Protein AF-A0A1D8T7E2-F1 (afdb_monomer_lite)

pLDDT: mean 83.09, std 16.81, range [37.03, 97.25]

Structure (mmCIF, N/CA/C/O backbone):
data_AF-A0A1D8T7E2-F1
#
_entry.id   AF-A0A1D8T7E2-F1
#
loop_
_atom_site.group_PDB
_atom_site.id
_atom_site.type_symbol
_atom_site.label_atom_id
_atom_site.label_alt_id
_atom_site.label_comp_id
_atom_site.label_asym_id
_atom_site.label_entity_id
_atom_site.label_seq_id
_atom_site.pdbx_PDB_ins_code
_atom_site.Cartn_x
_atom_site.Cartn_y
_atom_site.Cartn_z
_atom_site.occupancy
_atom_site.B_iso_or_equiv
_atom_site.auth_seq_id
_atom_site.auth_comp_id
_atom_site.auth_asym_id
_atom_site.auth_atom_id
_atom_site.pdbx_PDB_model_num
ATOM 1 N N . MET A 1 1 ? -36.263 -1.279 8.107 1.00 37.03 1 MET A N 1
ATOM 2 C CA . MET A 1 1 ? -35.671 -1.195 6.757 1.00 37.03 1 MET A CA 1
ATOM 3 C C . MET A 1 1 ? -34.239 -1.684 6.881 1.00 37.03 1 MET A C 1
ATOM 5 O O . MET A 1 1 ? -33.482 -1.078 7.624 1.00 37.03 1 MET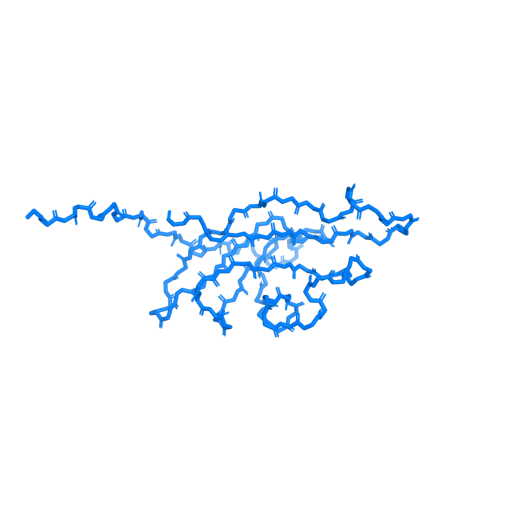 A O 1
ATOM 9 N N . LEU A 1 2 ? -33.922 -2.841 6.301 1.00 45.34 2 LEU A N 1
ATOM 10 C CA . LEU A 1 2 ? -32.572 -3.410 6.299 1.00 45.34 2 LEU A CA 1
ATOM 11 C C . LEU A 1 2 ? -31.810 -2.748 5.151 1.00 45.34 2 LEU A C 1
ATOM 13 O O . LEU A 1 2 ? -32.241 -2.846 4.005 1.00 45.34 2 LEU A O 1
ATOM 17 N N . GLY A 1 3 ? -30.752 -2.008 5.480 1.00 42.16 3 GLY A N 1
ATOM 18 C CA . GLY A 1 3 ? -29.897 -1.360 4.495 1.00 42.16 3 GLY A CA 1
ATOM 19 C C . GLY A 1 3 ? -29.239 -2.418 3.621 1.00 42.16 3 GLY A C 1
ATOM 20 O O . GLY A 1 3 ? -28.477 -3.248 4.109 1.00 42.16 3 GLY A O 1
ATOM 21 N N . SER A 1 4 ? -29.565 -2.398 2.335 1.00 47.38 4 SER A N 1
ATOM 22 C CA . SER A 1 4 ? -28.839 -3.104 1.290 1.00 47.38 4 SER A CA 1
ATOM 23 C C . SER A 1 4 ? -27.432 -2.516 1.209 1.00 47.38 4 SER A C 1
ATOM 25 O O . SER A 1 4 ? -27.209 -1.527 0.512 1.00 47.38 4 SER A O 1
ATOM 27 N N . GLY A 1 5 ? -26.505 -3.085 1.979 1.00 47.94 5 GLY A N 1
ATOM 28 C CA . GLY A 1 5 ? -25.081 -2.874 1.765 1.00 47.94 5 GLY A CA 1
ATOM 29 C C . GLY A 1 5 ? -24.747 -3.377 0.369 1.00 47.94 5 GLY A C 1
ATOM 30 O O . GLY A 1 5 ? -25.029 -4.530 0.040 1.00 47.94 5 GLY A O 1
ATOM 31 N N . VAL A 1 6 ? -24.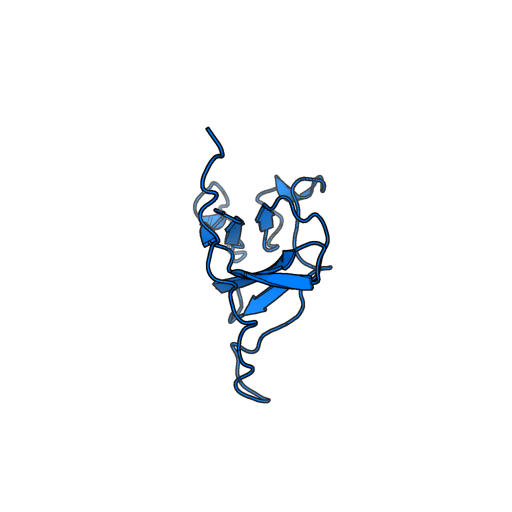226 -2.492 -0.473 1.00 49.47 6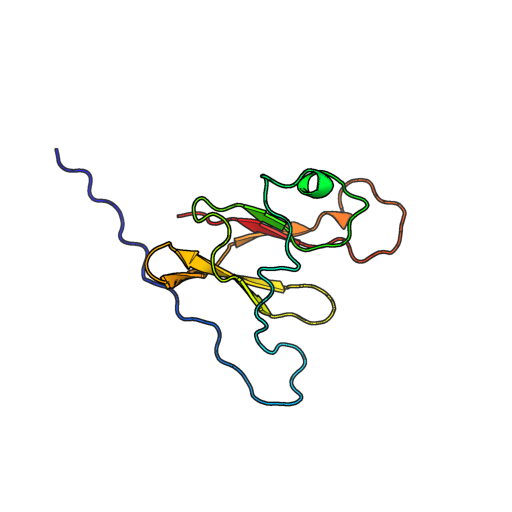 VAL A N 1
ATOM 32 C CA . VAL A 1 6 ? -23.674 -2.869 -1.770 1.00 49.47 6 VAL A CA 1
ATOM 33 C C . VAL A 1 6 ? -22.505 -3.797 -1.452 1.00 49.47 6 VAL A C 1
ATOM 35 O O . VAL A 1 6 ? -21.548 -3.377 -0.810 1.00 49.47 6 VAL A O 1
ATOM 38 N N . ALA A 1 7 ? -22.613 -5.080 -1.788 1.00 43.38 7 ALA A N 1
ATOM 39 C CA . ALA A 1 7 ? -21.461 -5.962 -1.715 1.00 43.38 7 ALA A CA 1
ATOM 40 C C . ALA A 1 7 ? -20.526 -5.538 -2.852 1.00 43.38 7 ALA A C 1
ATOM 42 O O . ALA A 1 7 ? -20.798 -5.855 -4.012 1.00 43.38 7 ALA A O 1
ATOM 43 N N . SER A 1 8 ? -19.485 -4.764 -2.535 1.00 54.94 8 SER A N 1
ATOM 44 C CA . SER A 1 8 ? -18.385 -4.522 -3.468 1.00 54.94 8 SER A CA 1
ATOM 45 C C . SER A 1 8 ? -17.867 -5.885 -3.921 1.00 54.94 8 SER A C 1
ATOM 47 O O . SER A 1 8 ? -17.616 -6.770 -3.097 1.00 54.94 8 SER A O 1
ATOM 49 N N . ALA A 1 9 ? -17.816 -6.101 -5.237 1.00 55.94 9 ALA A N 1
ATOM 50 C CA . ALA A 1 9 ? -17.264 -7.328 -5.786 1.00 55.94 9 ALA A CA 1
ATOM 51 C C . ALA A 1 9 ? -15.837 -7.479 -5.251 1.00 55.94 9 ALA A C 1
ATOM 53 O O . ALA A 1 9 ? -15.054 -6.536 -5.311 1.00 55.94 9 ALA A O 1
ATOM 54 N N . GLN A 1 10 ? -15.532 -8.643 -4.686 1.00 65.44 10 GLN A N 1
ATOM 55 C CA . GLN A 1 10 ? -14.218 -8.902 -4.119 1.00 65.44 10 GLN A CA 1
ATOM 56 C C . GLN A 1 10 ? -13.165 -8.816 -5.226 1.00 65.44 10 GLN A C 1
ATOM 58 O O . GLN A 1 10 ? -13.283 -9.497 -6.250 1.00 65.44 10 GLN A O 1
ATOM 63 N N . ASP A 1 11 ? -12.138 -7.997 -5.015 1.00 82.25 11 ASP A N 1
ATOM 64 C CA . ASP A 1 11 ? -11.035 -7.907 -5.960 1.00 82.25 11 ASP A CA 1
ATOM 65 C C . ASP A 1 11 ? -10.217 -9.199 -5.953 1.00 82.25 11 ASP A C 1
ATOM 67 O O . ASP A 1 11 ? -10.221 -9.977 -5.000 1.00 82.25 11 ASP A O 1
ATOM 71 N N . ALA A 1 12 ? -9.487 -9.448 -7.034 1.00 89.75 12 ALA A N 1
ATOM 72 C CA . ALA A 1 12 ? -8.445 -10.463 -7.039 1.00 89.75 12 ALA A CA 1
ATOM 73 C C . ALA A 1 12 ? -7.110 -9.821 -6.644 1.00 89.75 12 ALA A C 1
ATOM 75 O O . ALA A 1 12 ? -6.839 -8.667 -6.983 1.00 89.75 12 ALA A O 1
ATOM 76 N N . TRP A 1 13 ? -6.241 -10.589 -5.978 1.00 93.69 13 TRP A N 1
ATOM 77 C CA . TRP A 1 13 ? -4.831 -10.210 -5.866 1.00 93.69 13 TRP A CA 1
ATOM 78 C C . TRP A 1 13 ? -4.232 -10.004 -7.268 1.00 93.69 13 TRP A C 1
ATOM 80 O O . TRP A 1 13 ? -4.625 -10.705 -8.207 1.00 93.69 13 TRP A O 1
ATOM 90 N N . PRO A 1 14 ? -3.260 -9.090 -7.428 1.00 93.31 14 PRO A N 1
ATOM 91 C CA . PRO A 1 14 ? -2.623 -8.874 -8.716 1.00 93.31 14 PRO A CA 1
ATOM 92 C C . PRO A 1 14 ? -1.901 -10.143 -9.180 1.00 93.31 14 PRO A C 1
ATOM 94 O O . PRO A 1 14 ? -1.224 -10.821 -8.402 1.00 93.31 14 PRO A O 1
ATOM 97 N N . VAL A 1 15 ? -2.047 -10.458 -10.466 1.00 92.81 15 VAL A N 1
ATOM 98 C CA . VAL A 1 15 ? -1.389 -11.611 -11.085 1.00 92.81 15 VAL A CA 1
ATOM 99 C C . VAL A 1 15 ? 0.088 -11.294 -11.276 1.00 92.81 15 VAL A C 1
ATOM 101 O O . VAL A 1 15 ? 0.446 -10.255 -11.826 1.00 92.81 15 VAL A O 1
ATOM 104 N N . ASP A 1 16 ? 0.952 -12.205 -10.840 1.00 91.75 16 ASP A N 1
ATOM 105 C CA . ASP A 1 16 ? 2.388 -12.083 -11.045 1.00 91.75 16 ASP A CA 1
ATOM 106 C C . ASP A 1 16 ? 2.759 -12.399 -12.507 1.00 91.75 16 ASP A C 1
ATOM 108 O O . ASP A 1 16 ? 2.568 -13.534 -12.951 1.00 91.75 16 ASP A O 1
ATOM 112 N N . PRO A 1 17 ? 3.318 -11.437 -13.264 1.00 90.44 17 PRO A N 1
ATOM 113 C CA . PRO A 1 17 ? 3.706 -11.643 -14.659 1.00 90.44 17 PRO A CA 1
ATOM 114 C C . PRO A 1 17 ? 4.979 -12.493 -14.833 1.00 90.44 17 PRO A C 1
ATOM 116 O O . PRO A 1 17 ? 5.404 -12.724 -15.965 1.00 90.44 17 PRO A O 1
ATOM 119 N N . GLY A 1 18 ? 5.609 -12.944 -13.744 1.00 90.81 18 GLY A N 1
ATOM 120 C CA . GLY A 1 18 ? 6.793 -13.797 -13.766 1.00 90.81 18 GLY A CA 1
ATOM 121 C C . GLY A 1 18 ? 8.100 -13.048 -13.502 1.00 90.81 18 GLY A C 1
ATOM 122 O O . GLY A 1 18 ? 8.175 -11.818 -13.525 1.00 90.81 18 GLY A O 1
ATOM 123 N N . GLN A 1 19 ? 9.151 -13.816 -13.206 1.00 87.56 19 GLN A N 1
ATOM 124 C CA . GLN A 1 19 ? 10.456 -13.303 -12.787 1.00 87.56 19 GLN A CA 1
ATOM 125 C C . GLN A 1 19 ? 11.081 -12.367 -13.838 1.00 87.56 19 GLN A C 1
ATOM 127 O O . GLN A 1 19 ? 11.026 -12.627 -15.035 1.00 87.56 19 GLN A O 1
ATOM 132 N N . GLY A 1 20 ? 11.711 -11.280 -13.381 1.00 83.88 20 GLY A N 1
ATOM 133 C CA . GLY A 1 20 ? 12.384 -10.301 -14.246 1.00 83.88 20 GLY A CA 1
ATOM 134 C C . GLY A 1 20 ? 11.480 -9.182 -14.772 1.00 83.88 20 GLY A C 1
ATOM 135 O O . GLY A 1 20 ? 11.987 -8.209 -15.327 1.00 83.88 20 GLY A O 1
ATOM 136 N N . ASN A 1 21 ? 10.163 -9.264 -14.560 1.00 90.00 21 ASN A N 1
ATOM 137 C CA . ASN A 1 21 ? 9.264 -8.154 -14.851 1.00 90.00 21 ASN A CA 1
ATOM 138 C C . ASN A 1 21 ? 9.419 -7.031 -13.799 1.00 90.00 21 ASN A C 1
ATOM 140 O O . ASN A 1 21 ? 9.598 -7.290 -12.610 1.00 90.00 21 ASN A O 1
ATOM 144 N N . HIS A 1 22 ? 9.367 -5.775 -14.242 1.00 84.44 22 HIS A N 1
ATOM 145 C CA . HIS A 1 22 ? 9.585 -4.590 -13.410 1.00 84.44 22 HIS A CA 1
ATOM 146 C C . HIS A 1 22 ? 8.341 -4.129 -12.633 1.00 84.44 22 HIS A C 1
ATOM 148 O O . HIS A 1 22 ? 8.472 -3.257 -11.785 1.00 84.44 22 HIS A O 1
ATOM 154 N N . ILE A 1 23 ? 7.161 -4.696 -12.912 1.00 89.25 23 ILE A N 1
ATOM 155 C CA . ILE A 1 23 ? 5.873 -4.359 -12.273 1.00 89.25 23 ILE A CA 1
ATOM 156 C C . ILE A 1 23 ? 5.353 -5.554 -11.454 1.00 89.25 23 ILE A C 1
ATOM 158 O O . ILE A 1 23 ? 4.155 -5.729 -11.257 1.00 89.25 23 ILE A O 1
ATOM 162 N N . ARG A 1 24 ? 6.242 -6.446 -11.000 1.00 93.31 24 ARG A N 1
ATOM 163 C CA . ARG A 1 24 ? 5.807 -7.603 -10.209 1.00 93.31 24 ARG A CA 1
ATOM 164 C C . ARG A 1 24 ? 5.148 -7.155 -8.902 1.00 93.31 24 ARG A C 1
ATOM 166 O O . ARG A 1 24 ? 5.635 -6.205 -8.290 1.00 93.31 24 ARG A O 1
ATOM 173 N N . PRO A 1 25 ? 4.104 -7.862 -8.446 1.00 94.62 25 PRO A N 1
ATOM 174 C CA . PRO A 1 25 ? 3.540 -7.632 -7.128 1.00 94.62 25 PRO A CA 1
ATOM 175 C C . PRO A 1 25 ? 4.560 -7.926 -6.031 1.00 94.62 25 PRO A C 1
ATOM 177 O O . PRO A 1 25 ? 5.196 -8.982 -6.030 1.00 94.62 25 PRO A O 1
ATOM 180 N N . VAL A 1 26 ? 4.692 -7.004 -5.082 1.00 93.56 26 VAL A N 1
ATOM 181 C CA . VAL A 1 26 ? 5.551 -7.148 -3.904 1.00 93.56 26 VAL A CA 1
ATOM 182 C C . VAL A 1 26 ? 4.722 -6.872 -2.659 1.00 93.56 26 VAL A C 1
ATOM 184 O O . VAL A 1 26 ? 3.914 -5.945 -2.637 1.00 93.56 26 VAL A O 1
ATOM 187 N N . GLU A 1 27 ? 4.912 -7.683 -1.621 1.00 95.44 27 GLU A N 1
ATOM 188 C CA . GLU A 1 27 ? 4.351 -7.385 -0.308 1.00 95.44 27 GLU A CA 1
ATOM 189 C C . GLU A 1 27 ? 5.156 -6.260 0.350 1.00 95.44 27 GLU A C 1
ATOM 191 O O . GLU A 1 27 ? 6.364 -6.379 0.552 1.00 95.44 27 GLU A O 1
ATOM 196 N N . VAL A 1 28 ? 4.482 -5.155 0.658 1.00 94.69 28 VAL A N 1
ATOM 197 C CA . VAL A 1 28 ? 5.101 -3.906 1.123 1.00 94.69 28 VAL A CA 1
ATOM 198 C C . VAL A 1 28 ? 4.606 -3.470 2.502 1.00 94.69 28 VAL A C 1
ATOM 200 O O . VAL A 1 28 ? 4.886 -2.350 2.921 1.00 94.69 28 VAL A O 1
ATOM 203 N N . THR A 1 29 ? 3.893 -4.341 3.220 1.00 94.62 29 THR A N 1
ATOM 204 C CA . THR A 1 29 ? 3.271 -4.070 4.530 1.00 94.62 29 THR A CA 1
ATOM 205 C C . THR A 1 29 ? 4.200 -3.334 5.509 1.00 94.62 29 THR A C 1
ATOM 207 O O . THR A 1 29 ? 3.777 -2.397 6.185 1.00 94.62 29 THR A O 1
ATOM 210 N N . ASP A 1 30 ? 5.485 -3.696 5.544 1.00 92.25 30 ASP A N 1
ATOM 211 C CA . ASP A 1 30 ? 6.473 -3.104 6.458 1.00 92.25 30 ASP A CA 1
ATOM 212 C C . ASP A 1 30 ? 7.129 -1.810 5.940 1.00 92.25 30 ASP A C 1
ATOM 214 O O . ASP A 1 30 ? 7.806 -1.099 6.689 1.00 92.25 30 ASP A O 1
ATOM 218 N N . TYR A 1 31 ? 6.931 -1.479 4.664 1.00 90.00 31 TYR A N 1
ATOM 219 C CA . TYR A 1 31 ? 7.571 -0.347 3.991 1.00 90.00 31 TYR A CA 1
ATOM 220 C C . TYR A 1 31 ? 6.630 0.836 3.763 1.00 90.00 31 TYR A C 1
ATOM 222 O O . TYR A 1 31 ? 7.112 1.970 3.663 1.00 90.00 31 TYR A O 1
ATOM 230 N N . VAL A 1 32 ? 5.319 0.595 3.718 1.00 93.06 32 VAL A N 1
ATOM 231 C CA . VAL A 1 32 ? 4.301 1.646 3.614 1.00 93.06 32 VAL A CA 1
ATOM 232 C C . VAL A 1 32 ? 4.091 2.371 4.944 1.00 93.06 32 VAL A C 1
ATOM 234 O O . VAL A 1 32 ? 4.370 1.849 6.025 1.00 93.06 32 VAL A O 1
ATOM 237 N N . LEU A 1 33 ? 3.588 3.598 4.852 1.00 94.25 33 LEU A N 1
ATOM 238 C CA . LEU A 1 33 ? 3.147 4.397 5.985 1.00 94.25 33 LEU A CA 1
ATOM 239 C C . LEU A 1 33 ? 1.625 4.330 6.119 1.00 94.25 33 LEU A C 1
ATOM 241 O O . LEU A 1 33 ? 0.901 4.502 5.136 1.00 94.25 33 LEU A O 1
ATOM 245 N N . MET A 1 34 ? 1.150 4.164 7.348 1.00 93.50 34 MET A N 1
ATOM 246 C CA . MET A 1 34 ? -0.262 4.245 7.726 1.00 93.50 34 MET A CA 1
ATOM 247 C C . MET A 1 34 ? -0.528 5.422 8.677 1.00 93.50 34 MET A C 1
ATOM 249 O O . MET A 1 34 ? 0.418 5.916 9.293 1.00 93.50 34 MET A O 1
ATOM 253 N N . PRO A 1 35 ? -1.785 5.899 8.807 1.00 91.56 35 PRO A N 1
ATOM 254 C CA . PRO A 1 35 ? -2.117 7.101 9.580 1.00 91.56 35 PRO A CA 1
ATOM 255 C C . PRO A 1 35 ? -1.735 7.064 11.067 1.00 91.56 35 PRO A C 1
ATOM 257 O O . PRO A 1 35 ? -1.674 8.115 11.701 1.00 91.56 35 PRO A O 1
ATOM 260 N N . ASP A 1 36 ? -1.488 5.880 11.626 1.00 90.75 36 ASP A N 1
ATOM 261 C CA . ASP A 1 36 ? -1.016 5.662 12.997 1.00 90.75 36 ASP A CA 1
ATOM 262 C C . ASP A 1 36 ? 0.485 5.955 13.183 1.00 90.75 36 ASP A C 1
ATOM 264 O O . ASP A 1 36 ? 0.973 6.035 14.310 1.00 90.75 36 ASP A O 1
ATOM 268 N N . GLN A 1 37 ? 1.232 6.144 12.094 1.00 92.00 37 GLN A N 1
ATOM 269 C CA . GLN A 1 37 ? 2.664 6.425 12.120 1.00 92.00 37 GLN A CA 1
ATOM 270 C C . GLN A 1 37 ? 2.934 7.922 11.972 1.00 92.00 37 GLN A C 1
ATOM 272 O O . GLN A 1 37 ? 2.438 8.567 11.053 1.00 92.00 37 GLN A O 1
ATOM 277 N N . LEU A 1 38 ? 3.803 8.472 12.824 1.00 90.19 38 LEU A N 1
ATOM 278 C CA . LEU A 1 38 ? 4.129 9.904 12.816 1.00 90.19 38 LEU A CA 1
ATOM 279 C C . LEU A 1 38 ? 4.639 10.400 11.448 1.00 90.19 38 LEU A C 1
ATOM 281 O O . LEU A 1 38 ? 4.253 11.473 10.989 1.00 90.19 38 LEU A O 1
ATOM 285 N N . ASP A 1 39 ? 5.454 9.590 10.767 1.00 90.38 39 ASP A N 1
ATOM 286 C CA . ASP A 1 39 ? 6.022 9.912 9.450 1.00 90.38 39 ASP A CA 1
ATOM 287 C C . ASP A 1 39 ? 4.985 9.959 8.321 1.00 90.38 39 ASP A C 1
ATOM 289 O O . ASP A 1 39 ? 5.275 10.477 7.238 1.00 90.38 39 ASP A O 1
ATOM 293 N N . PHE A 1 40 ? 3.770 9.450 8.552 1.00 89.50 40 PHE A N 1
ATOM 294 C CA . PHE A 1 40 ? 2.698 9.456 7.561 1.00 89.50 40 PHE A CA 1
ATOM 295 C C . PHE A 1 40 ? 2.431 10.862 7.025 1.00 89.50 40 PHE A C 1
ATOM 297 O O . PHE A 1 40 ? 2.265 11.045 5.824 1.00 89.50 40 PHE A O 1
ATOM 304 N N . TRP A 1 41 ? 2.484 11.878 7.880 1.00 83.00 41 TRP A N 1
ATOM 305 C CA . TRP A 1 41 ? 2.213 13.260 7.485 1.00 83.00 41 TRP A CA 1
ATOM 306 C C . TRP A 1 41 ? 3.461 14.028 7.033 1.00 83.00 41 TRP A C 1
ATOM 308 O O . TRP A 1 41 ? 3.354 15.190 6.654 1.00 83.00 41 TRP A O 1
ATOM 318 N N . ASN A 1 42 ? 4.646 13.408 7.059 1.00 84.31 42 ASN A N 1
ATOM 319 C CA . ASN A 1 42 ? 5.897 14.066 6.697 1.00 84.31 42 ASN A CA 1
ATOM 320 C C . ASN A 1 42 ? 6.146 14.000 5.17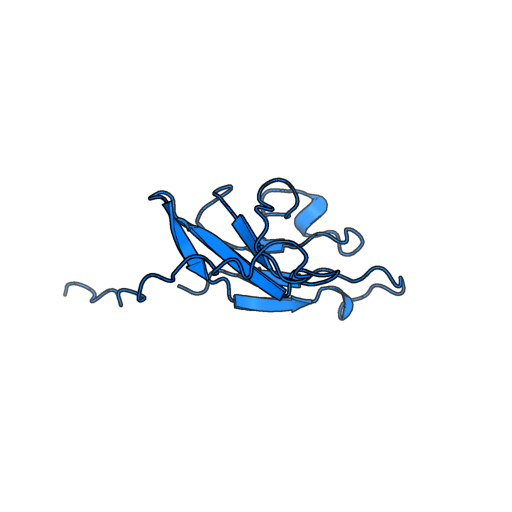4 1.00 84.31 42 ASN A C 1
ATOM 322 O O . ASN A 1 42 ? 6.482 12.925 4.663 1.00 84.31 42 ASN A O 1
ATOM 326 N N . PRO A 1 43 ? 6.063 15.124 4.434 1.00 76.81 43 PRO A N 1
ATOM 327 C CA . PRO A 1 43 ? 6.208 15.130 2.980 1.00 76.81 43 PRO A CA 1
ATOM 328 C C . PRO A 1 43 ? 7.625 14.789 2.498 1.00 76.81 43 PRO A C 1
ATOM 330 O O . PRO A 1 43 ? 7.800 14.356 1.360 1.00 76.81 43 PRO A O 1
ATOM 333 N N . ALA A 1 44 ? 8.637 14.938 3.359 1.00 79.75 44 ALA A N 1
ATOM 334 C CA . ALA A 1 44 ? 10.018 14.596 3.034 1.00 79.75 44 ALA A CA 1
ATOM 335 C C . ALA A 1 44 ? 10.271 13.077 3.035 1.00 79.75 44 ALA A C 1
ATOM 337 O O . ALA A 1 44 ? 11.273 12.616 2.485 1.00 79.75 44 ALA A O 1
ATOM 338 N N . VAL A 1 45 ? 9.370 12.283 3.628 1.00 83.88 45 VAL A N 1
ATOM 339 C CA . VAL A 1 45 ? 9.490 10.823 3.655 1.00 83.88 45 VAL A CA 1
ATOM 340 C C . VAL A 1 45 ? 8.891 10.237 2.379 1.00 83.88 45 VAL A C 1
ATOM 342 O O . VAL A 1 45 ? 7.670 10.115 2.222 1.00 83.88 45 VAL A O 1
ATOM 345 N N . GLY A 1 46 ? 9.781 9.837 1.471 1.00 82.94 46 GLY A N 1
ATOM 346 C CA . GLY A 1 46 ? 9.462 9.167 0.212 1.00 82.94 46 GLY A CA 1
ATOM 347 C C . GLY A 1 46 ? 9.059 7.704 0.397 1.00 82.94 46 GLY A C 1
ATOM 348 O O . GLY A 1 46 ? 9.729 6.823 -0.130 1.00 82.94 46 GLY A O 1
ATOM 349 N N . LYS A 1 47 ? 7.964 7.446 1.122 1.00 89.31 47 LYS A N 1
ATOM 350 C CA . LYS A 1 47 ? 7.332 6.119 1.266 1.00 89.31 47 LYS A CA 1
ATOM 351 C C . LYS A 1 47 ? 5.866 6.139 0.850 1.00 89.31 47 LYS A C 1
ATOM 353 O O . LYS A 1 47 ? 5.183 7.126 1.099 1.00 89.31 47 LYS A O 1
ATOM 358 N N . THR A 1 48 ? 5.376 5.065 0.246 1.00 92.25 48 THR A N 1
ATOM 359 C CA . THR A 1 48 ? 3.955 4.916 -0.098 1.00 92.25 48 THR A CA 1
ATOM 360 C C . THR A 1 48 ? 3.078 5.010 1.144 1.00 92.25 48 THR A C 1
ATOM 362 O O . THR A 1 48 ? 3.475 4.579 2.226 1.00 92.25 48 THR A O 1
ATOM 365 N N . ARG A 1 49 ? 1.896 5.607 0.998 1.00 93.44 49 ARG A N 1
ATOM 366 C CA . ARG A 1 49 ? 0.928 5.814 2.078 1.00 93.44 49 ARG A CA 1
ATOM 367 C C . ARG A 1 49 ? -0.348 5.057 1.789 1.00 93.44 49 ARG A C 1
ATOM 369 O O . ARG A 1 49 ? -0.835 5.101 0.665 1.00 93.44 49 ARG A O 1
ATOM 376 N N . VAL A 1 50 ? -0.893 4.413 2.809 1.00 95.50 50 VAL A N 1
ATOM 377 C CA . VAL A 1 50 ? -2.147 3.666 2.710 1.00 95.50 50 VAL A CA 1
ATOM 378 C C . VAL A 1 50 ? -3.105 4.144 3.787 1.00 95.50 50 VAL A C 1
ATOM 380 O O . VAL A 1 50 ? -2.771 4.136 4.967 1.00 95.50 50 VAL A O 1
ATOM 383 N N . ILE A 1 51 ? -4.296 4.562 3.368 1.00 95.25 51 ILE A N 1
ATOM 384 C CA . ILE A 1 51 ? -5.401 4.961 4.235 1.00 95.25 51 ILE A CA 1
ATOM 385 C C . ILE A 1 51 ? -6.493 3.907 4.094 1.00 95.25 51 ILE A C 1
ATOM 387 O O . ILE A 1 51 ? -7.165 3.824 3.068 1.00 95.25 51 ILE A O 1
ATOM 391 N N . SER A 1 52 ? -6.683 3.095 5.125 1.00 95.12 52 SER A N 1
ATOM 392 C CA . SER A 1 52 ? -7.736 2.085 5.135 1.00 95.12 52 SER A CA 1
ATOM 393 C C . SER A 1 52 ? -8.203 1.788 6.563 1.00 95.12 52 SER A C 1
ATOM 395 O O . SER A 1 52 ? -7.475 2.061 7.524 1.00 95.12 52 SER A O 1
ATOM 397 N N . PRO A 1 53 ? -9.403 1.206 6.728 1.00 94.62 53 PRO A N 1
ATOM 398 C CA . PRO A 1 53 ? -9.890 0.766 8.032 1.00 94.62 53 PRO A CA 1
ATOM 399 C C . PRO A 1 53 ? -9.308 -0.591 8.462 1.00 94.62 53 PRO A C 1
ATOM 401 O O . PRO A 1 53 ? -9.591 -1.050 9.565 1.00 94.62 53 PRO A O 1
ATOM 404 N N . PHE A 1 54 ? -8.521 -1.258 7.612 1.00 94.25 54 PHE A N 1
ATOM 405 C CA . PHE A 1 54 ? -8.080 -2.638 7.837 1.00 94.25 54 PHE A CA 1
ATOM 406 C C . PHE A 1 54 ? -6.842 -2.752 8.737 1.00 94.25 54 PHE A C 1
ATOM 408 O O . PHE A 1 54 ? -6.419 -3.859 9.061 1.00 94.25 54 PHE A O 1
ATOM 415 N N . GLY A 1 55 ? -6.273 -1.629 9.183 1.00 91.06 55 GLY A N 1
ATOM 416 C CA . GLY A 1 55 ? -5.056 -1.619 9.995 1.00 91.06 55 GLY A CA 1
ATOM 417 C C . GLY A 1 55 ? -3.849 -2.158 9.224 1.00 91.06 55 GLY A C 1
ATOM 418 O O . GLY A 1 55 ? -3.800 -2.059 8.003 1.00 91.06 55 GLY A O 1
ATOM 419 N N . ARG A 1 56 ? -2.868 -2.739 9.925 1.00 92.38 56 ARG A N 1
ATOM 420 C CA . ARG A 1 56 ? -1.636 -3.306 9.338 1.00 92.38 56 ARG A CA 1
ATOM 421 C C . ARG A 1 56 ? -1.820 -4.753 8.864 1.00 92.38 56 ARG A C 1
ATOM 423 O O . ARG A 1 56 ? -1.210 -5.677 9.394 1.00 92.38 56 ARG A O 1
ATOM 430 N N . THR A 1 57 ? -2.690 -4.950 7.883 1.00 95.62 57 THR A N 1
ATOM 431 C CA . THR A 1 57 ? -2.848 -6.223 7.158 1.00 95.62 57 THR A CA 1
ATOM 432 C C . THR A 1 57 ? -1.924 -6.289 5.941 1.00 95.62 57 THR A C 1
ATOM 434 O O . THR A 1 57 ? -1.258 -5.311 5.606 1.00 95.62 57 THR A O 1
ATOM 437 N N . LYS A 1 58 ? -1.880 -7.446 5.266 1.00 96.62 58 LYS A N 1
ATOM 438 C CA . LYS A 1 58 ? -1.076 -7.649 4.055 1.00 96.62 58 LYS A CA 1
ATOM 439 C C . LYS A 1 58 ? -1.379 -6.576 3.009 1.00 96.62 58 LYS A C 1
ATOM 441 O O . LYS A 1 58 ? -2.521 -6.467 2.561 1.00 96.62 58 LYS A O 1
ATOM 446 N N . ILE A 1 59 ? -0.344 -5.865 2.572 1.00 96.94 59 ILE A N 1
ATOM 447 C CA . ILE A 1 59 ? -0.418 -4.907 1.469 1.00 96.94 59 ILE A CA 1
ATOM 448 C C . ILE A 1 59 ? 0.496 -5.365 0.353 1.00 96.94 59 ILE A C 1
ATOM 450 O O . ILE A 1 59 ? 1.680 -5.616 0.569 1.00 96.94 59 ILE A O 1
ATOM 454 N N . VAL A 1 60 ? -0.061 -5.450 -0.848 1.00 96.94 60 VAL A N 1
ATOM 455 C CA . VAL A 1 60 ? 0.665 -5.805 -2.063 1.00 96.94 60 VAL A CA 1
ATOM 456 C C . VAL A 1 60 ? 0.594 -4.632 -3.016 1.00 96.94 60 VAL A C 1
ATOM 458 O O . VAL A 1 60 ? -0.501 -4.179 -3.326 1.00 96.94 60 VAL A O 1
ATOM 461 N N . CYS A 1 61 ? 1.736 -4.167 -3.504 1.00 95.50 61 CYS A N 1
ATOM 462 C CA . CYS A 1 61 ? 1.793 -3.109 -4.503 1.00 95.50 61 CYS A CA 1
ATOM 463 C C . CYS A 1 61 ? 2.544 -3.566 -5.751 1.00 95.50 61 CYS A C 1
ATOM 465 O O . CYS A 1 61 ? 3.366 -4.484 -5.715 1.00 95.50 61 CYS A O 1
ATOM 467 N N . THR A 1 62 ? 2.237 -2.914 -6.866 1.00 94.88 62 THR A N 1
ATOM 468 C CA . THR A 1 62 ? 2.907 -3.081 -8.152 1.00 94.88 62 THR A CA 1
ATOM 469 C C . THR A 1 62 ? 3.368 -1.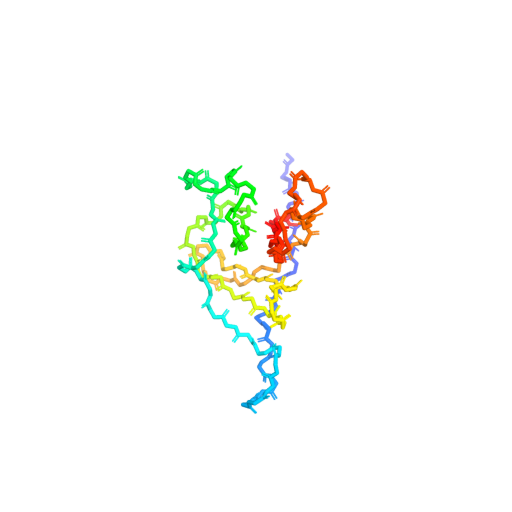725 -8.665 1.00 94.88 62 THR A C 1
ATOM 471 O O . THR A 1 62 ? 2.627 -0.738 -8.598 1.00 94.88 62 THR A O 1
ATOM 474 N N . GLY A 1 63 ? 4.556 -1.665 -9.256 1.00 89.56 63 GLY A N 1
ATOM 475 C CA . GLY A 1 63 ? 5.050 -0.450 -9.892 1.00 89.56 63 GLY A CA 1
ATOM 476 C C . GLY A 1 63 ? 6.546 -0.490 -10.159 1.00 89.56 63 GLY A C 1
ATOM 477 O O . GLY A 1 63 ? 7.257 -1.364 -9.670 1.00 89.56 63 GLY A O 1
ATOM 478 N N . TYR A 1 64 ? 7.027 0.473 -10.943 1.00 83.69 64 TYR A N 1
ATOM 479 C CA . TYR A 1 64 ? 8.447 0.646 -11.235 1.00 83.69 64 TYR A CA 1
ATOM 480 C C . TYR A 1 64 ? 8.934 1.977 -10.686 1.00 83.69 64 TYR A C 1
ATOM 482 O O . TYR A 1 64 ? 8.454 3.035 -11.086 1.00 83.69 64 TYR A O 1
ATOM 490 N N . ARG A 1 65 ? 9.901 1.912 -9.762 1.00 80.19 65 ARG A N 1
ATOM 491 C CA . ARG A 1 65 ? 10.445 3.032 -8.962 1.00 80.19 65 ARG A CA 1
ATOM 492 C C . ARG A 1 65 ? 9.461 3.700 -7.993 1.00 80.19 65 ARG A C 1
ATOM 494 O O . ARG A 1 65 ? 9.920 4.303 -7.027 1.00 80.19 65 ARG A O 1
ATOM 501 N N . VAL A 1 66 ? 8.159 3.606 -8.245 1.00 85.56 66 VAL A N 1
ATOM 502 C CA . VAL A 1 66 ? 7.069 4.105 -7.399 1.00 85.56 66 VAL A CA 1
ATOM 503 C C . VAL A 1 66 ? 5.918 3.105 -7.474 1.00 85.56 66 VAL A C 1
ATOM 505 O O . VAL A 1 66 ? 5.655 2.566 -8.552 1.00 85.56 66 VAL A O 1
ATOM 508 N N . ASP A 1 67 ? 5.234 2.876 -6.355 1.00 91.38 67 ASP A N 1
ATOM 509 C CA . ASP A 1 67 ? 4.023 2.055 -6.325 1.00 91.38 67 ASP A CA 1
ATOM 510 C C . ASP A 1 67 ? 2.907 2.743 -7.119 1.00 91.38 67 ASP A C 1
ATOM 512 O O . ASP A 1 67 ? 2.581 3.906 -6.879 1.00 91.38 67 ASP A O 1
ATOM 516 N N . SER A 1 68 ? 2.335 2.033 -8.087 1.00 91.06 68 SER A N 1
ATOM 517 C CA . SER A 1 68 ? 1.324 2.554 -9.021 1.00 91.06 68 SER A CA 1
ATOM 518 C C . SER A 1 68 ? -0.073 2.003 -8.758 1.00 91.06 68 SER A C 1
ATOM 520 O O . SER A 1 68 ? -1.054 2.724 -8.909 1.00 91.06 68 SER A O 1
ATOM 522 N N . GLU A 1 69 ? -0.155 0.755 -8.304 1.00 94.25 69 GLU A N 1
ATOM 523 C CA . GLU A 1 69 ? -1.389 0.119 -7.857 1.00 94.25 69 GLU A CA 1
ATOM 524 C C . GLU A 1 69 ? -1.091 -0.650 -6.574 1.00 94.25 69 GLU A C 1
ATOM 526 O O . GLU A 1 69 ? -0.010 -1.230 -6.436 1.00 94.25 69 GLU A O 1
ATOM 531 N N . CYS A 1 70 ? -2.040 -0.656 -5.644 1.00 95.88 70 CYS A N 1
ATOM 532 C CA . CYS A 1 70 ? -1.912 -1.358 -4.378 1.00 95.88 70 CYS A CA 1
ATOM 533 C C . CYS A 1 70 ? -3.215 -2.067 -4.023 1.00 95.88 70 CYS A C 1
ATOM 535 O O . CYS A 1 70 ? -4.304 -1.619 -4.370 1.00 95.88 70 CYS A O 1
ATOM 537 N N . TRP A 1 71 ? -3.081 -3.161 -3.287 1.00 97.00 71 TRP A N 1
ATOM 538 C CA . TRP A 1 71 ? -4.161 -3.940 -2.710 1.00 97.00 71 TRP A CA 1
ATOM 539 C C . TRP A 1 71 ? -3.876 -4.145 -1.237 1.00 97.00 71 TRP A C 1
ATOM 541 O O . TRP A 1 71 ? -2.722 -4.323 -0.842 1.00 97.00 71 TRP A O 1
ATOM 551 N N . GLN A 1 72 ? -4.931 -4.191 -0.439 1.00 97.19 72 GLN A N 1
ATOM 552 C CA . GLN A 1 72 ? -4.838 -4.517 0.970 1.00 97.19 72 GLN A CA 1
ATOM 553 C C . GLN A 1 72 ? -5.829 -5.612 1.336 1.00 97.19 72 GLN A C 1
ATOM 555 O O . GLN A 1 72 ? -6.973 -5.601 0.892 1.00 97.19 72 GLN A O 1
ATOM 560 N N . ALA A 1 73 ? -5.385 -6.553 2.163 1.00 97.25 73 ALA A N 1
ATOM 561 C CA . ALA A 1 73 ? -6.271 -7.548 2.740 1.00 97.25 73 ALA A CA 1
ATOM 562 C C . ALA A 1 73 ? -7.181 -6.919 3.807 1.00 97.25 73 ALA A C 1
ATOM 564 O O . ALA A 1 73 ? -6.715 -6.147 4.643 1.00 97.25 73 ALA A O 1
ATOM 565 N N . ASP A 1 74 ? -8.451 -7.297 3.851 1.00 95.31 74 ASP A N 1
ATOM 566 C CA . ASP A 1 74 ? -9.283 -7.079 5.034 1.00 95.31 74 ASP A CA 1
ATOM 567 C C . ASP A 1 74 ? -8.879 -8.034 6.188 1.00 95.31 74 ASP A C 1
ATOM 569 O O . ASP A 1 74 ? -8.011 -8.90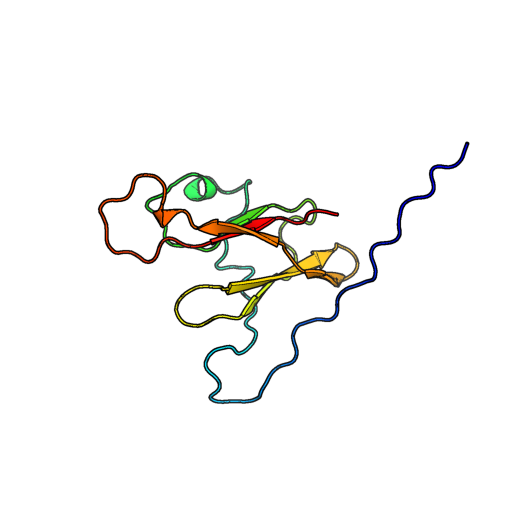0 6.012 1.00 95.31 74 ASP A O 1
ATOM 573 N N . PRO A 1 75 ? -9.489 -7.925 7.386 1.00 94.81 75 PRO A N 1
ATOM 574 C CA . PRO A 1 75 ? -9.211 -8.842 8.495 1.00 94.81 75 PRO A CA 1
ATOM 575 C C . PRO A 1 75 ? -9.529 -10.320 8.211 1.00 94.81 75 PRO A C 1
ATOM 577 O O . PRO A 1 75 ? -9.037 -11.189 8.928 1.00 94.81 75 PRO A O 1
ATOM 580 N N . ALA A 1 76 ? -10.344 -10.619 7.195 1.00 94.38 76 ALA A N 1
ATOM 581 C CA . ALA A 1 76 ? -10.649 -11.977 6.754 1.00 94.38 76 ALA A CA 1
ATOM 582 C C . ALA A 1 76 ? -9.656 -12.497 5.693 1.00 94.38 76 ALA A C 1
ATOM 584 O O . ALA A 1 76 ? -9.731 -13.662 5.304 1.00 94.38 76 ALA A O 1
ATOM 585 N N . GLY A 1 77 ? -8.700 -11.671 5.253 1.00 94.19 77 GLY A N 1
ATOM 586 C CA . GLY A 1 77 ? -7.684 -12.023 4.262 1.00 94.19 77 GLY A CA 1
ATOM 587 C C . GLY A 1 77 ? -8.100 -11.768 2.811 1.00 94.19 77 GLY A C 1
ATOM 588 O O . GLY A 1 77 ? -7.353 -12.128 1.897 1.00 94.19 77 GLY A O 1
ATOM 589 N N . ASN A 1 78 ? -9.259 -11.148 2.578 1.00 94.75 78 ASN A N 1
ATOM 590 C CA . ASN A 1 78 ? -9.741 -10.852 1.233 1.00 94.75 78 ASN A CA 1
ATOM 591 C C . ASN A 1 78 ? -9.057 -9.593 0.689 1.00 94.75 78 ASN A C 1
ATOM 593 O O . ASN A 1 78 ? -9.046 -8.580 1.387 1.00 94.75 78 ASN A O 1
ATOM 597 N N . PRO A 1 79 ? -8.507 -9.616 -0.534 1.00 95.75 79 PRO A N 1
ATOM 598 C CA . PRO A 1 79 ? -7.927 -8.423 -1.134 1.00 95.75 79 PRO A CA 1
ATOM 599 C C . PRO A 1 79 ? -8.983 -7.408 -1.559 1.00 95.75 79 PRO A C 1
ATOM 601 O O . PRO A 1 79 ? -10.007 -7.761 -2.137 1.00 95.75 79 PRO A O 1
ATOM 604 N N . HIS A 1 80 ? -8.638 -6.142 -1.353 1.00 95.62 80 HIS A N 1
ATOM 605 C CA . HIS A 1 80 ? -9.345 -4.968 -1.846 1.00 95.62 80 HIS A CA 1
ATOM 606 C C . HIS A 1 80 ? -8.349 -4.073 -2.571 1.00 95.62 80 HIS A C 1
ATOM 608 O O . HIS A 1 80 ? -7.289 -3.756 -2.019 1.00 95.62 80 HIS A O 1
ATOM 614 N N . LYS A 1 81 ? -8.654 -3.677 -3.806 1.00 95.69 81 LYS A N 1
ATOM 615 C CA . LYS A 1 81 ? -7.844 -2.723 -4.557 1.00 95.69 81 LYS A CA 1
ATOM 616 C C . LYS A 1 81 ? -7.995 -1.349 -3.919 1.00 95.69 81 LYS A C 1
ATOM 618 O O . LYS A 1 81 ? -9.089 -0.910 -3.578 1.00 95.69 81 LYS A O 1
ATOM 623 N N . LEU A 1 82 ? -6.871 -0.673 -3.743 1.00 95.88 82 LEU A N 1
ATOM 624 C CA . LEU A 1 82 ? -6.832 0.684 -3.235 1.00 95.88 82 LEU A CA 1
ATOM 625 C C . LEU A 1 82 ? -6.852 1.669 -4.401 1.00 95.88 82 LEU A C 1
ATOM 627 O O . LEU A 1 82 ? -6.218 1.460 -5.438 1.00 95.88 82 LEU A O 1
ATOM 631 N N . GLU A 1 83 ? -7.550 2.773 -4.201 1.00 95.75 83 GLU A N 1
ATOM 632 C CA . GLU A 1 83 ? -7.621 3.875 -5.141 1.00 95.75 83 GLU A CA 1
ATOM 633 C C . GLU A 1 83 ? -6.432 4.815 -4.939 1.00 95.75 83 GLU A C 1
ATOM 635 O O . GLU A 1 83 ? -6.098 5.191 -3.813 1.00 95.75 83 GLU A O 1
ATOM 640 N N . LEU A 1 84 ? -5.776 5.203 -6.032 1.00 93.50 84 LEU A N 1
ATOM 641 C CA . LEU A 1 84 ? -4.747 6.235 -6.001 1.00 93.50 84 LEU A CA 1
ATOM 642 C C . LEU A 1 84 ? -5.410 7.603 -5.805 1.00 93.50 84 LEU A C 1
ATOM 644 O O . LEU A 1 84 ? -6.077 8.097 -6.708 1.00 93.50 84 LEU A O 1
ATOM 648 N N . LEU A 1 85 ? -5.180 8.238 -4.656 1.00 90.50 85 LEU A N 1
ATOM 649 C CA . LEU A 1 85 ? -5.760 9.542 -4.346 1.00 90.50 85 LEU A CA 1
ATOM 650 C C . LEU A 1 85 ? -4.937 10.685 -4.966 1.00 90.50 85 LEU A C 1
ATOM 652 O O . LEU A 1 85 ? -5.465 11.509 -5.707 1.00 90.50 85 LEU A O 1
ATOM 656 N N . PHE A 1 86 ? -3.635 10.745 -4.663 1.00 85.44 86 PHE A N 1
ATOM 657 C CA . PHE A 1 86 ? -2.672 11.675 -5.270 1.00 85.44 86 PHE A CA 1
ATOM 658 C C . PHE A 1 86 ? -1.223 11.255 -4.967 1.00 85.44 86 PHE A C 1
ATOM 660 O O . PHE A 1 86 ? -0.965 10.461 -4.062 1.00 85.44 86 PHE A O 1
ATOM 667 N N . GLY A 1 87 ? -0.257 11.827 -5.692 1.00 77.12 87 GLY A N 1
ATOM 668 C CA . GLY A 1 87 ? 1.169 11.731 -5.359 1.00 77.12 87 GLY A CA 1
ATOM 669 C C . GLY A 1 87 ? 1.608 12.916 -4.505 1.00 77.12 87 GLY A C 1
ATOM 670 O O . GLY A 1 87 ? 1.340 14.054 -4.871 1.00 77.12 87 GLY A O 1
ATOM 671 N N . MET A 1 88 ? 2.304 12.716 -3.383 1.00 70.06 88 MET A N 1
ATOM 672 C CA . MET A 1 88 ? 2.642 13.851 -2.503 1.00 70.06 88 MET A CA 1
ATOM 673 C C . MET A 1 88 ? 3.614 14.882 -3.112 1.00 70.06 88 MET A C 1
ATOM 675 O O . MET A 1 88 ? 3.826 15.946 -2.541 1.00 70.06 88 MET A O 1
ATOM 679 N N . GLY A 1 89 ? 4.210 14.603 -4.272 1.00 61.47 89 GLY A N 1
ATOM 680 C CA . GLY A 1 89 ? 5.260 15.447 -4.870 1.00 61.47 89 GLY A CA 1
ATOM 681 C C . GLY A 1 89 ? 4.749 16.739 -5.448 1.00 61.47 89 GLY A C 1
ATOM 682 O O . GLY A 1 89 ? 5.516 17.676 -5.626 1.00 61.47 89 GLY A O 1
ATOM 683 N N . VAL A 1 90 ? 3.445 16.801 -5.698 1.00 54.88 90 VAL A N 1
ATOM 684 C CA . VAL A 1 90 ? 2.768 18.026 -6.116 1.00 54.88 90 VAL A CA 1
ATOM 685 C C . VAL A 1 90 ? 2.560 19.008 -4.957 1.00 54.88 90 VAL A C 1
ATOM 687 O O . VAL A 1 90 ? 2.316 20.182 -5.217 1.00 54.88 90 VAL A O 1
ATOM 690 N N . PHE A 1 91 ? 2.724 18.588 -3.695 1.00 52.31 91 PHE A N 1
ATOM 691 C CA . PHE A 1 91 ? 2.563 19.446 -2.518 1.00 52.31 91 PHE A CA 1
ATOM 692 C C . PHE A 1 91 ? 3.901 19.700 -1.804 1.00 52.31 91 PHE A C 1
ATOM 694 O O . PHE A 1 91 ? 4.256 19.044 -0.829 1.00 52.31 91 PHE A O 1
ATOM 701 N N . GLY A 1 92 ? 4.632 20.717 -2.269 1.00 47.47 92 GLY A N 1
ATOM 702 C CA . GLY A 1 92 ? 5.559 21.477 -1.420 1.00 47.47 92 GLY A CA 1
ATOM 703 C C . GLY A 1 92 ? 6.995 20.967 -1.254 1.00 47.47 92 GLY A C 1
ATOM 704 O O . GLY A 1 92 ? 7.735 21.589 -0.493 1.00 47.47 92 GLY A O 1
ATOM 705 N N . SER A 1 93 ? 7.440 19.917 -1.956 1.00 47.81 93 SER A N 1
ATOM 706 C CA . SER A 1 93 ? 8.862 19.537 -1.938 1.00 47.81 93 SER A CA 1
ATOM 707 C C . SER A 1 93 ? 9.613 20.023 -3.180 1.00 47.81 93 SER A C 1
ATOM 709 O O . SER A 1 93 ? 9.334 19.602 -4.297 1.00 47.81 93 SER A O 1
ATOM 711 N N . LEU A 1 94 ? 10.618 20.879 -2.969 1.00 52.66 94 LEU A N 1
ATOM 712 C CA . LEU A 1 94 ? 11.626 21.255 -3.971 1.00 52.66 94 LEU A CA 1
ATOM 713 C C . LEU A 1 94 ? 12.711 20.172 -4.153 1.00 52.66 94 LEU A C 1
ATOM 715 O O . LEU A 1 94 ? 13.672 20.387 -4.891 1.00 52.66 94 LEU A O 1
ATOM 719 N N . THR A 1 95 ? 12.603 19.020 -3.478 1.00 50.59 95 THR A N 1
ATOM 720 C CA . THR A 1 95 ? 13.562 17.915 -3.613 1.00 50.59 95 THR A CA 1
ATOM 721 C C . THR A 1 95 ? 13.069 16.877 -4.616 1.00 50.59 95 THR A C 1
ATOM 723 O O . THR A 1 95 ? 11.918 16.458 -4.598 1.00 50.59 95 THR A O 1
ATOM 726 N N . THR A 1 96 ? 13.978 16.414 -5.471 1.00 51.38 96 THR A N 1
ATOM 727 C CA . THR A 1 96 ? 13.754 15.459 -6.572 1.00 51.38 96 THR A CA 1
ATOM 728 C C . THR A 1 96 ? 13.477 14.017 -6.132 1.00 51.38 96 THR A C 1
ATOM 730 O O . THR A 1 96 ? 13.484 13.105 -6.961 1.00 51.38 96 THR A O 1
ATOM 733 N N . THR A 1 97 ? 13.248 13.770 -4.841 1.00 55.12 97 THR A N 1
ATOM 734 C CA . THR A 1 97 ? 12.831 12.453 -4.359 1.00 55.12 97 THR A CA 1
ATOM 735 C C . THR A 1 97 ? 11.471 12.134 -4.974 1.00 55.12 97 THR A C 1
ATOM 737 O O . THR A 1 97 ? 10.573 12.968 -4.864 1.00 55.12 97 THR A O 1
ATOM 740 N N . PRO A 1 98 ? 11.284 10.968 -5.625 1.00 55.84 98 PRO A N 1
ATOM 741 C CA . PRO A 1 98 ? 9.994 10.607 -6.191 1.00 55.84 98 PRO A CA 1
ATOM 742 C C . PRO A 1 98 ? 9.007 10.557 -5.036 1.00 55.84 98 PRO A C 1
ATOM 744 O O . PRO A 1 98 ? 9.068 9.679 -4.172 1.00 55.84 98 PRO A O 1
ATOM 747 N N . ALA A 1 99 ? 8.173 11.578 -4.950 1.00 56.84 99 ALA A N 1
ATOM 748 C CA . ALA A 1 99 ? 7.232 11.663 -3.871 1.00 56.84 99 ALA A CA 1
ATOM 749 C C . ALA A 1 99 ? 6.209 10.559 -4.062 1.00 56.84 99 ALA A C 1
ATOM 751 O O . ALA A 1 99 ? 5.654 10.375 -5.145 1.00 56.84 99 ALA A O 1
ATOM 752 N N . GLN A 1 100 ? 6.036 9.783 -3.009 1.00 74.75 100 GLN A N 1
ATOM 753 C CA . GLN A 1 100 ? 5.303 8.543 -3.112 1.00 74.75 100 GLN A CA 1
ATOM 754 C C . GLN A 1 100 ? 3.800 8.793 -3.054 1.00 74.75 100 GLN A C 1
ATOM 756 O O . GLN A 1 100 ? 3.320 9.821 -2.561 1.00 74.75 100 GLN A O 1
ATOM 761 N N . ASN A 1 101 ? 3.079 7.826 -3.596 1.00 90.44 101 ASN A N 1
ATOM 762 C CA . ASN A 1 101 ? 1.644 7.881 -3.770 1.00 90.44 101 ASN A CA 1
ATOM 763 C C . ASN A 1 101 ? 0.894 7.648 -2.456 1.00 90.44 101 ASN A C 1
ATOM 765 O O . ASN A 1 101 ? 1.373 6.958 -1.550 1.00 90.44 101 ASN A O 1
ATOM 769 N N . VAL A 1 102 ? -0.287 8.255 -2.370 1.00 92.19 102 VAL A N 1
ATOM 770 C CA . VAL A 1 102 ? -1.271 8.028 -1.314 1.00 92.19 102 VAL A CA 1
ATOM 771 C C . VAL A 1 102 ? -2.395 7.188 -1.898 1.00 92.19 102 VAL A C 1
ATOM 773 O O . VAL A 1 102 ? -3.060 7.612 -2.843 1.00 92.19 102 VAL A O 1
ATOM 776 N N . PHE A 1 103 ? -2.605 6.012 -1.322 1.00 95.44 103 PHE A N 1
ATOM 777 C CA . PHE A 1 103 ? -3.668 5.086 -1.679 1.00 95.44 103 PHE A CA 1
ATOM 778 C C . PHE A 1 103 ? -4.741 5.057 -0.592 1.00 95.44 103 PHE A C 1
ATOM 780 O O . PHE A 1 103 ? -4.425 5.139 0.598 1.00 95.44 103 PHE A O 1
ATOM 787 N N . VAL A 1 104 ? -6.004 4.924 -0.988 1.00 95.88 104 VAL A N 1
ATOM 788 C CA . VAL A 1 104 ? -7.154 4.890 -0.081 1.00 95.88 104 VAL A CA 1
ATOM 789 C C . VAL A 1 104 ? -8.076 3.722 -0.410 1.00 95.88 104 VAL A C 1
ATOM 791 O O . VAL A 1 104 ? -8.267 3.381 -1.572 1.00 95.88 104 VAL A O 1
ATOM 794 N N . TYR A 1 105 ? -8.657 3.100 0.610 1.00 95.00 105 TYR A N 1
ATOM 795 C CA . TYR A 1 105 ? -9.784 2.190 0.421 1.00 95.00 105 TYR A CA 1
ATOM 796 C C . TYR A 1 105 ? -11.089 2.999 0.359 1.00 95.00 105 TYR A C 1
ATOM 798 O O . TYR A 1 105 ? -11.428 3.669 1.337 1.00 95.00 105 TYR A O 1
ATOM 806 N N . SER A 1 106 ? -11.799 2.962 -0.774 1.00 87.31 106 SER A N 1
ATOM 807 C CA . SER A 1 106 ? -13.010 3.767 -1.013 1.00 87.31 106 SER A CA 1
ATOM 808 C C . SER A 1 106 ? -14.345 3.067 -0.707 1.00 87.31 106 SER A C 1
ATOM 810 O O . SER A 1 106 ? -15.362 3.761 -0.646 1.00 87.31 106 SER A O 1
ATOM 812 N N . GLY A 1 107 ? -14.339 1.763 -0.389 1.00 78.12 107 GLY A N 1
ATOM 813 C CA . GLY A 1 107 ? -15.535 0.992 -0.000 1.00 78.12 107 GLY A CA 1
ATOM 814 C C . GLY A 1 107 ? -16.102 0.129 -1.116 1.00 78.12 107 GLY A C 1
ATOM 815 O O . GLY A 1 107 ? -16.437 0.683 -2.179 1.00 78.12 107 GLY A O 1
#

Radius of gyration: 14.96 Å; chains: 1; bounding box: 49×35×28 Å

Foldseek 3Di:
DDDPDDPDDFDDDDDAPDPPDQFGKDWCLPQEDEPVDPCLPPQVDQTEYEYEPQPSATKIFTDHLATDWIWGAHPVGTIDTWDFPDFSPVPDDPDPRRGYTYTYRPD

Secondary structure (DSSP, 8-state):
-------PPPPPPPPP--TT-TT--EE-TTTSB-TTSGGGG-TT----EEE-TT-S--EEEE-SSS--EEEEE-TTS-EEEEEEEEEGGGSS--S-S-PPEEEE---

Sequence (107 aa):
MLGSGVASAQDAWPVDPGQGNHIRPVEVTDYVLMPDQLDFWNPAVGKTRVISPFGRTKIVCTGYRVDSECWQADPAGNPHKLELLFGMGVFGSLTTTPAQNVFVYSG